Protein AF-A0A349D3E0-F1 (afdb_monomer_lite)

Structure (mmCIF, N/CA/C/O backbone):
data_AF-A0A349D3E0-F1
#
_entry.id   AF-A0A349D3E0-F1
#
loop_
_atom_site.group_PDB
_atom_site.id
_atom_site.type_symbol
_atom_site.label_atom_id
_atom_site.label_alt_id
_atom_site.label_comp_id
_atom_site.label_asym_id
_atom_site.label_entity_id
_atom_site.label_seq_id
_atom_site.pdbx_PDB_ins_code
_atom_site.Cartn_x
_atom_site.Cartn_y
_atom_site.Cartn_z
_atom_site.occupancy
_atom_site.B_iso_or_equiv
_atom_site.auth_seq_id
_atom_site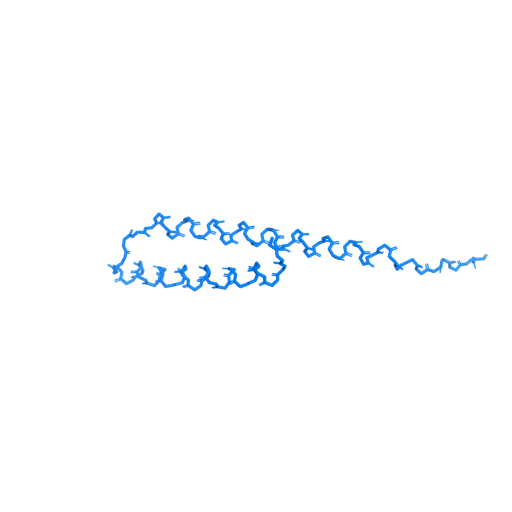.auth_comp_id
_atom_site.auth_asym_id
_atom_site.auth_atom_id
_atom_site.pdbx_PDB_model_num
ATOM 1 N N . MET A 1 1 ? 15.398 -0.323 -4.657 1.00 64.94 1 MET A N 1
ATOM 2 C CA . MET A 1 1 ? 14.327 -1.344 -4.656 1.00 64.94 1 MET A CA 1
ATOM 3 C C . MET A 1 1 ? 14.016 -1.767 -6.070 1.00 64.94 1 MET A C 1
ATOM 5 O O . MET A 1 1 ? 13.864 -0.900 -6.927 1.00 64.94 1 MET A O 1
ATOM 9 N N . GLN A 1 2 ? 13.942 -3.065 -6.320 1.00 86.19 2 GLN A N 1
ATOM 10 C CA . GLN A 1 2 ? 13.479 -3.586 -7.601 1.00 86.19 2 GLN A CA 1
ATOM 11 C C . GLN A 1 2 ? 11.940 -3.583 -7.637 1.00 86.19 2 GLN A C 1
ATOM 13 O O . GLN A 1 2 ? 11.294 -3.405 -6.604 1.00 86.19 2 GLN A O 1
ATOM 18 N N . ILE A 1 3 ? 11.336 -3.725 -8.822 1.00 87.12 3 ILE A N 1
ATOM 19 C CA . ILE A 1 3 ? 9.866 -3.768 -8.963 1.00 87.12 3 ILE A CA 1
ATOM 20 C C . ILE A 1 3 ? 9.236 -4.883 -8.097 1.00 87.12 3 ILE A C 1
ATOM 22 O O . ILE A 1 3 ? 8.279 -4.575 -7.386 1.00 87.12 3 ILE A O 1
ATOM 26 N N . PRO A 1 4 ? 9.784 -6.117 -8.044 1.00 91.06 4 PRO A N 1
ATOM 27 C CA . PRO A 1 4 ? 9.226 -7.182 -7.205 1.00 91.06 4 PRO A CA 1
ATOM 28 C C . PRO A 1 4 ? 9.233 -6.846 -5.708 1.00 91.06 4 PRO A C 1
ATOM 30 O O . PRO A 1 4 ? 8.282 -7.162 -4.992 1.00 91.06 4 PRO A O 1
ATOM 33 N N . ASP A 1 5 ? 10.274 -6.154 -5.235 1.00 91.19 5 ASP A N 1
ATOM 34 C CA . ASP A 1 5 ? 10.371 -5.733 -3.834 1.00 91.19 5 ASP A CA 1
ATOM 35 C C . ASP A 1 5 ? 9.276 -4.719 -3.487 1.00 91.19 5 ASP A C 1
ATOM 37 O O . ASP A 1 5 ? 8.636 -4.829 -2.443 1.00 91.19 5 ASP A O 1
ATOM 41 N N . LEU A 1 6 ? 9.024 -3.758 -4.387 1.00 90.50 6 LEU A N 1
ATOM 42 C CA . LEU A 1 6 ? 7.975 -2.748 -4.215 1.00 90.50 6 LEU A CA 1
ATOM 43 C C . LEU A 1 6 ? 6.582 -3.383 -4.190 1.00 90.50 6 LEU A C 1
ATOM 45 O O . LEU A 1 6 ? 5.725 -2.968 -3.412 1.00 90.50 6 LEU A O 1
ATOM 49 N N . GLU A 1 7 ? 6.345 -4.401 -5.017 1.00 92.81 7 GLU A N 1
ATOM 50 C CA . GLU A 1 7 ? 5.088 -5.153 -5.004 1.00 92.81 7 GLU A CA 1
ATOM 51 C C . GLU A 1 7 ? 4.898 -5.932 -3.702 1.00 92.81 7 GLU A C 1
ATOM 53 O O . GLU A 1 7 ? 3.793 -5.951 -3.148 1.00 92.81 7 GLU A O 1
ATOM 58 N N . LYS A 1 8 ? 5.968 -6.549 -3.189 1.00 94.81 8 LYS A N 1
ATOM 59 C CA . LYS A 1 8 ? 5.945 -7.253 -1.905 1.00 94.81 8 LYS A CA 1
ATOM 60 C C . LYS A 1 8 ? 5.656 -6.287 -0.754 1.00 94.81 8 LYS A C 1
ATOM 62 O O . LYS A 1 8 ? 4.719 -6.524 0.009 1.00 94.81 8 LYS A O 1
ATOM 67 N N . GLU A 1 9 ? 6.373 -5.166 -0.687 1.00 93.06 9 GLU A N 1
ATOM 68 C CA . GLU A 1 9 ? 6.156 -4.121 0.322 1.00 93.06 9 GLU A CA 1
ATOM 69 C C . GLU A 1 9 ? 4.722 -3.572 0.254 1.00 93.06 9 GLU A C 1
ATOM 71 O O . GLU A 1 9 ? 4.047 -3.423 1.275 1.00 93.06 9 GLU A O 1
ATOM 76 N N . LEU A 1 10 ? 4.200 -3.336 -0.955 1.00 94.31 10 LEU A N 1
ATOM 77 C CA . LEU A 1 10 ? 2.833 -2.862 -1.147 1.00 94.31 10 LEU A CA 1
ATOM 78 C C . LEU A 1 10 ? 1.801 -3.853 -0.591 1.00 94.31 10 LEU A C 1
ATOM 80 O O . LEU A 1 10 ? 0.826 -3.430 0.042 1.00 94.31 10 LEU A O 1
ATOM 84 N N . ARG A 1 11 ? 1.999 -5.161 -0.803 1.00 95.12 11 ARG A N 1
ATOM 85 C CA . ARG A 1 11 ? 1.118 -6.209 -0.258 1.00 95.12 11 ARG A CA 1
ATOM 86 C C . ARG A 1 11 ? 1.156 -6.221 1.267 1.00 95.12 11 ARG A C 1
ATOM 88 O O . ARG A 1 11 ? 0.097 -6.199 1.895 1.00 95.12 11 ARG A O 1
ATOM 95 N N . GLU A 1 12 ? 2.344 -6.192 1.859 1.00 95.12 12 GLU A N 1
ATOM 96 C CA . GLU A 1 12 ? 2.533 -6.198 3.314 1.00 95.12 12 GLU A CA 1
ATOM 97 C C . GLU A 1 12 ? 1.890 -4.972 3.982 1.00 95.12 12 GLU A C 1
ATOM 99 O O . GLU A 1 12 ? 1.095 -5.107 4.921 1.00 95.12 12 GLU A O 1
ATOM 104 N N . LEU A 1 13 ? 2.141 -3.775 3.443 1.00 93.81 13 LEU A N 1
ATOM 105 C CA . LEU A 1 13 ? 1.532 -2.535 3.927 1.00 93.81 13 LEU A CA 1
ATOM 106 C C . LEU A 1 13 ? 0.008 -2.558 3.789 1.00 93.81 13 LEU A C 1
ATOM 108 O O . LEU A 1 13 ? -0.704 -2.117 4.694 1.00 93.81 13 LEU A O 1
ATOM 112 N N . THR A 1 14 ? -0.512 -3.101 2.687 1.00 94.50 14 THR A N 1
ATOM 113 C CA . THR A 1 14 ? -1.959 -3.212 2.461 1.00 94.50 14 THR A CA 1
ATOM 114 C C . THR A 1 14 ? -2.607 -4.133 3.494 1.00 94.50 14 THR A C 1
ATOM 116 O O . THR A 1 14 ? -3.605 -3.749 4.105 1.00 94.50 14 THR A O 1
ATOM 119 N N . VAL A 1 15 ? -2.026 -5.308 3.756 1.00 96.00 15 VAL A N 1
ATOM 120 C CA . VAL A 1 15 ? -2.519 -6.236 4.788 1.00 96.00 15 VAL A CA 1
ATOM 121 C C . VAL A 1 15 ? -2.502 -5.576 6.168 1.00 96.00 15 VAL A C 1
ATOM 123 O O . VAL A 1 15 ? -3.491 -5.657 6.900 1.00 96.00 15 VAL A O 1
ATOM 126 N N . SER A 1 16 ? -1.421 -4.872 6.512 1.00 93.06 16 SER A N 1
ATOM 127 C CA . SER A 1 16 ? -1.309 -4.122 7.769 1.00 93.06 16 SER A CA 1
ATOM 128 C C . SER A 1 16 ? -2.420 -3.072 7.911 1.00 93.06 16 SER A C 1
ATOM 130 O O . SER A 1 16 ? -3.120 -3.026 8.923 1.00 93.06 16 SER A O 1
ATOM 132 N N . VAL A 1 17 ? -2.651 -2.270 6.868 1.00 94.06 17 VAL A N 1
ATOM 133 C CA . VAL A 1 17 ? -3.694 -1.233 6.852 1.00 94.06 17 VAL A CA 1
ATOM 134 C C . VAL A 1 17 ? -5.095 -1.826 6.960 1.00 94.06 17 VAL A C 1
ATOM 136 O O . VAL A 1 17 ? -5.937 -1.255 7.653 1.00 94.06 17 VAL A O 1
ATOM 139 N N . LEU A 1 18 ? -5.362 -2.965 6.318 1.00 93.69 18 LEU A N 1
ATOM 140 C CA . LEU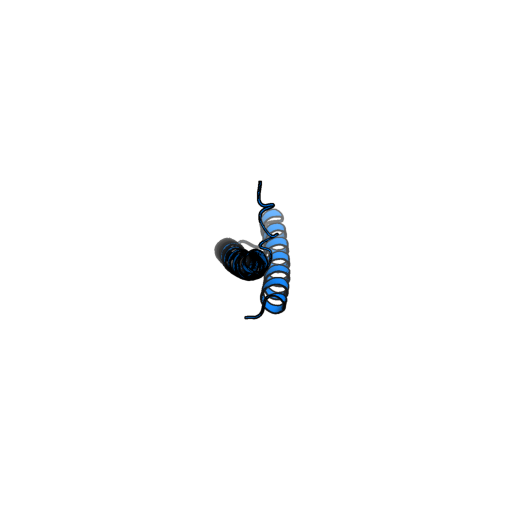 A 1 18 ? -6.656 -3.644 6.409 1.00 93.69 18 LEU A CA 1
ATOM 141 C C . LEU A 1 18 ? -6.920 -4.188 7.817 1.00 93.69 18 LEU A C 1
ATOM 143 O O . LEU A 1 18 ? -8.021 -3.990 8.334 1.00 93.69 18 LEU A O 1
ATOM 147 N N . LYS A 1 19 ? -5.912 -4.795 8.458 1.00 92.75 19 LYS A N 1
ATOM 148 C CA . LYS A 1 19 ? -6.004 -5.248 9.855 1.00 92.75 19 LYS A CA 1
ATOM 149 C C . LYS A 1 19 ? -6.305 -4.081 10.797 1.00 92.75 19 LYS A C 1
ATOM 151 O O . LYS A 1 19 ? -7.284 -4.146 11.536 1.00 92.75 19 LYS A O 1
ATOM 156 N N . MET A 1 20 ? -5.555 -2.983 10.688 1.00 91.75 20 MET A N 1
ATOM 157 C CA . MET A 1 20 ? -5.796 -1.783 11.501 1.00 91.75 20 MET A CA 1
ATOM 158 C C . MET A 1 20 ? -7.170 -1.165 11.221 1.00 91.75 20 MET A C 1
ATOM 160 O O . MET A 1 20 ? -7.879 -0.766 12.139 1.00 91.75 20 MET A O 1
ATOM 164 N N . ARG A 1 21 ? -7.612 -1.118 9.956 1.00 91.75 21 ARG A N 1
ATOM 165 C CA . ARG A 1 21 ? -8.952 -0.619 9.602 1.00 91.75 21 ARG A CA 1
ATOM 166 C C . ARG A 1 21 ? -10.046 -1.438 10.281 1.00 91.75 21 ARG A C 1
ATOM 168 O O . ARG A 1 21 ? -11.035 -0.864 10.733 1.00 91.75 21 ARG A O 1
ATOM 175 N N . LEU A 1 22 ? -9.882 -2.760 10.330 1.00 92.88 22 LEU A N 1
ATOM 176 C CA . LEU A 1 22 ? -10.807 -3.650 11.021 1.00 92.88 22 LEU A CA 1
ATOM 177 C C . LEU A 1 22 ? -10.765 -3.416 12.538 1.00 92.88 22 LEU A C 1
ATOM 179 O O . LEU A 1 22 ? -11.821 -3.256 13.143 1.00 92.88 22 LEU A O 1
ATOM 183 N N . GLY A 1 23 ? -9.572 -3.309 13.130 1.00 91.69 23 GLY A N 1
ATOM 184 C CA . GLY A 1 23 ? -9.381 -2.996 14.551 1.00 91.69 23 GLY A CA 1
ATOM 185 C C . GLY A 1 23 ? -10.043 -1.681 14.970 1.00 91.69 23 GLY A C 1
ATOM 186 O O . GLY A 1 23 ? -10.777 -1.649 15.959 1.00 91.69 23 GLY A O 1
ATOM 187 N N . ILE A 1 24 ? -9.880 -0.628 14.164 1.00 89.25 24 ILE A N 1
ATOM 188 C CA . ILE A 1 24 ? -10.518 0.681 14.366 1.00 89.25 24 ILE A CA 1
ATOM 189 C C . ILE A 1 24 ? -12.044 0.568 14.273 1.00 89.25 24 ILE A C 1
ATOM 191 O O . ILE A 1 24 ? -12.754 1.079 15.138 1.00 89.25 24 ILE A O 1
ATOM 195 N N . LYS A 1 25 ? -12.572 -0.128 13.253 1.00 89.56 25 LYS A N 1
ATOM 196 C CA . LYS A 1 25 ? -14.025 -0.338 13.100 1.00 89.56 25 LYS A CA 1
ATOM 197 C C . LYS A 1 25 ? -14.632 -1.093 14.281 1.00 89.56 25 LYS A C 1
ATOM 199 O O . LYS A 1 25 ? -15.718 -0.745 14.728 1.00 89.56 25 LYS A O 1
ATOM 204 N N . LEU A 1 26 ? -13.923 -2.099 14.786 1.00 93.44 26 LEU A N 1
ATOM 205 C CA . LEU A 1 26 ? -14.338 -2.895 15.941 1.00 93.44 26 LEU A CA 1
ATOM 206 C C . LEU A 1 26 ? -14.052 -2.201 17.283 1.00 93.44 26 LEU A C 1
ATOM 208 O O . LEU A 1 26 ? -14.265 -2.811 18.326 1.00 93.44 26 LEU A O 1
ATOM 212 N N . LYS A 1 27 ? -13.551 -0.954 17.273 1.00 87.81 27 LYS A N 1
ATOM 213 C CA . LYS A 1 27 ? -13.128 -0.189 18.460 1.00 87.81 27 LYS A CA 1
ATOM 214 C C . LYS A 1 27 ? -12.088 -0.913 19.335 1.00 87.81 27 LYS A C 1
ATOM 216 O O . LYS A 1 27 ? -11.910 -0.554 20.493 1.00 87.81 27 LYS A O 1
ATOM 221 N N . LYS A 1 28 ? -11.383 -1.906 18.780 1.00 84.94 28 LYS A N 1
ATOM 222 C CA . LYS A 1 28 ? -10.302 -2.645 19.454 1.00 84.94 28 LYS A CA 1
ATOM 223 C C . LYS A 1 28 ? -8.980 -1.882 19.426 1.00 84.94 28 LYS A C 1
ATOM 225 O O . LYS A 1 28 ? -8.129 -2.101 20.276 1.00 84.94 28 LYS A O 1
ATOM 230 N N . GLU A 1 29 ? -8.809 -0.993 18.451 1.00 76.56 29 GLU A N 1
ATOM 231 C CA . GLU A 1 29 ? -7.556 -0.286 18.204 1.00 76.56 29 GLU A CA 1
ATOM 232 C C . GLU A 1 29 ? -7.838 1.204 17.964 1.00 76.56 29 GLU A C 1
ATOM 234 O O . GLU A 1 29 ? -8.642 1.561 17.102 1.00 76.56 29 GLU A O 1
ATOM 239 N N . LYS A 1 30 ? -7.211 2.086 18.753 1.00 77.94 30 LYS A N 1
ATOM 240 C CA . LYS A 1 30 ? -7.430 3.547 18.697 1.00 77.94 30 LYS A CA 1
ATOM 241 C C . LYS A 1 30 ? -6.360 4.278 17.878 1.00 77.94 30 LYS A C 1
ATOM 243 O O . LYS A 1 30 ? -6.539 5.453 17.554 1.00 77.94 30 LYS A O 1
ATOM 248 N N . ASP A 1 31 ? -5.256 3.608 17.541 1.00 74.69 31 ASP A N 1
ATOM 249 C CA . ASP A 1 31 ? -4.110 4.230 16.874 1.00 74.69 31 ASP A CA 1
ATOM 250 C C . ASP A 1 31 ? -4.398 4.535 15.394 1.00 74.69 31 ASP A C 1
ATOM 252 O O . ASP A 1 31 ? -4.085 3.797 14.457 1.00 74.69 31 ASP A O 1
ATOM 256 N N . THR A 1 32 ? -5.028 5.687 15.188 1.00 81.56 32 THR A N 1
ATOM 257 C CA . THR A 1 32 ? -5.341 6.223 13.863 1.00 81.56 32 THR A CA 1
ATOM 258 C C . THR A 1 32 ? -4.138 6.894 13.199 1.00 81.56 32 THR A C 1
ATOM 260 O O . THR A 1 32 ? -4.152 7.076 11.978 1.00 81.56 32 THR A O 1
ATOM 263 N N . ALA A 1 33 ? -3.094 7.250 13.955 1.00 89.06 33 ALA A N 1
ATOM 264 C CA . ALA A 1 33 ? -1.905 7.907 13.421 1.00 89.06 33 ALA A CA 1
ATOM 265 C C . ALA A 1 33 ? -1.069 6.917 12.608 1.00 89.06 33 ALA A C 1
ATOM 267 O O . ALA A 1 33 ? -0.734 7.199 11.453 1.00 89.06 33 ALA A O 1
ATOM 268 N N . ARG A 1 34 ? -0.841 5.714 13.149 1.00 89.25 34 ARG A N 1
ATOM 269 C CA . ARG A 1 34 ? -0.145 4.634 12.439 1.00 89.25 34 ARG A CA 1
ATOM 270 C C . ARG A 1 34 ? -0.886 4.200 11.175 1.00 89.25 34 ARG A C 1
ATOM 272 O O . ARG A 1 34 ? -0.277 4.060 10.115 1.00 89.25 34 ARG A O 1
ATOM 279 N N . TYR A 1 35 ? -2.216 4.104 11.237 1.00 91.56 35 TYR A N 1
ATOM 280 C CA . TYR A 1 35 ? -3.056 3.855 10.060 1.00 91.56 35 TYR A CA 1
ATOM 281 C C . TYR A 1 35 ? -2.880 4.929 8.971 1.00 91.56 35 TYR A C 1
ATOM 283 O O . TYR A 1 35 ? -2.727 4.606 7.790 1.00 91.56 35 TYR A O 1
ATOM 291 N N . ARG A 1 36 ? -2.868 6.216 9.350 1.00 92.25 36 ARG A N 1
ATOM 292 C CA . ARG A 1 36 ? -2.647 7.332 8.412 1.00 92.25 36 ARG A CA 1
ATOM 293 C C . ARG A 1 36 ? -1.248 7.287 7.800 1.00 92.25 36 ARG A C 1
ATOM 295 O O . ARG A 1 36 ? -1.119 7.512 6.596 1.00 92.25 36 ARG A O 1
ATOM 302 N N . LEU A 1 37 ? -0.226 6.983 8.598 1.00 94.19 37 LEU A N 1
ATOM 303 C CA . LEU A 1 37 ? 1.155 6.865 8.134 1.00 94.19 37 LEU A CA 1
ATOM 304 C C . LEU A 1 37 ? 1.289 5.738 7.109 1.00 94.19 37 LEU A C 1
ATOM 306 O O . LEU A 1 37 ? 1.750 5.986 5.996 1.00 94.19 37 LEU A O 1
ATOM 310 N N . ASN A 1 38 ? 0.784 4.543 7.418 1.00 92.81 38 ASN A N 1
ATOM 311 C CA . ASN A 1 38 ? 0.861 3.407 6.499 1.00 92.81 38 ASN A CA 1
ATOM 312 C C . ASN A 1 38 ? 0.073 3.664 5.205 1.00 92.81 38 ASN A C 1
ATOM 314 O O . ASN A 1 38 ? 0.529 3.298 4.125 1.00 92.81 38 ASN A O 1
ATOM 318 N N . ARG A 1 39 ? -1.065 4.374 5.264 1.00 94.69 39 ARG A N 1
ATOM 319 C CA . ARG A 1 39 ? -1.776 4.811 4.049 1.00 94.69 39 ARG A CA 1
ATOM 320 C C . ARG A 1 39 ? -0.951 5.760 3.179 1.00 94.69 39 ARG A C 1
ATOM 322 O O . ARG A 1 39 ? -0.998 5.641 1.957 1.00 94.69 39 ARG A O 1
ATOM 329 N N . ARG A 1 40 ? -0.215 6.698 3.784 1.00 96.19 40 ARG A N 1
ATOM 330 C CA . ARG A 1 40 ? 0.694 7.592 3.045 1.00 96.19 40 ARG A CA 1
ATOM 331 C C . ARG A 1 40 ? 1.853 6.810 2.431 1.00 96.19 40 ARG A C 1
ATOM 333 O O . ARG A 1 40 ? 2.205 7.073 1.287 1.00 96.19 40 ARG A O 1
ATOM 340 N N . GLN A 1 41 ? 2.391 5.825 3.148 1.00 94.44 41 GLN A N 1
ATOM 341 C CA . GLN A 1 41 ? 3.447 4.960 2.626 1.00 94.44 41 GLN A CA 1
ATOM 342 C C . GLN A 1 41 ? 2.966 4.146 1.416 1.00 94.44 41 GLN A C 1
ATOM 344 O O . GLN A 1 41 ? 3.644 4.134 0.395 1.00 94.44 41 GLN A O 1
ATOM 349 N N . ILE A 1 42 ? 1.755 3.577 1.462 1.00 95.62 42 ILE A N 1
ATOM 350 C CA . ILE A 1 42 ? 1.138 2.902 0.303 1.00 95.62 42 ILE A CA 1
ATOM 351 C C . ILE A 1 42 ? 1.075 3.829 -0.916 1.00 95.62 42 ILE A C 1
ATOM 353 O O . ILE A 1 42 ? 1.387 3.402 -2.026 1.00 95.62 42 ILE A O 1
ATOM 357 N N . ALA A 1 43 ? 0.673 5.090 -0.728 1.00 95.50 43 ALA A N 1
ATOM 358 C CA . ALA A 1 43 ? 0.615 6.052 -1.826 1.00 95.50 43 ALA A CA 1
ATOM 359 C C . ALA A 1 43 ? 2.005 6.302 -2.432 1.00 95.50 43 ALA A C 1
ATOM 361 O O . ALA A 1 43 ? 2.144 6.251 -3.648 1.00 95.50 43 ALA A O 1
ATOM 362 N N . ARG A 1 44 ? 3.038 6.477 -1.596 1.00 95.75 44 ARG A N 1
ATOM 363 C CA . ARG A 1 44 ? 4.428 6.653 -2.051 1.00 95.75 44 ARG A CA 1
ATOM 364 C C . ARG A 1 44 ? 4.933 5.451 -2.846 1.00 95.75 44 ARG A C 1
ATOM 366 O O . ARG A 1 44 ? 5.451 5.627 -3.943 1.00 95.75 44 ARG A O 1
ATOM 373 N N . VAL A 1 45 ? 4.738 4.237 -2.328 1.00 94.00 45 VAL A N 1
ATOM 374 C CA . VAL A 1 45 ? 5.166 2.998 -3.002 1.00 94.00 45 VAL A CA 1
ATOM 375 C C . VAL A 1 45 ? 4.465 2.846 -4.354 1.00 94.00 45 VAL A C 1
ATOM 377 O O . VAL A 1 45 ? 5.109 2.506 -5.343 1.00 94.00 45 VAL A O 1
ATOM 380 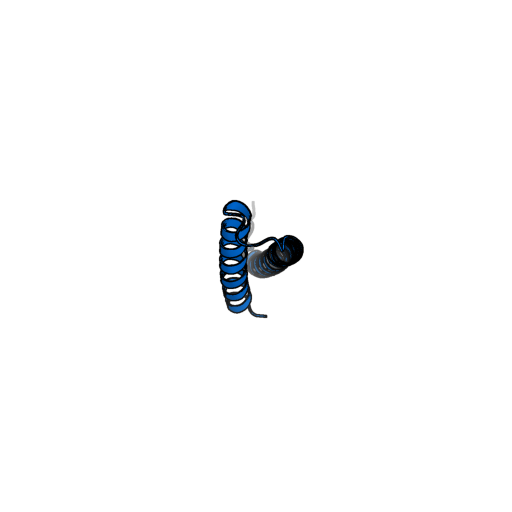N N . ARG A 1 46 ? 3.166 3.171 -4.434 1.00 94.25 46 ARG A N 1
ATOM 381 C CA . ARG A 1 46 ? 2.420 3.173 -5.704 1.00 94.25 46 ARG A CA 1
ATOM 382 C C . ARG A 1 46 ? 2.968 4.179 -6.709 1.00 94.25 46 ARG A C 1
ATOM 384 O O . ARG A 1 46 ? 3.083 3.830 -7.878 1.00 94.25 46 ARG A O 1
ATOM 391 N N . THR A 1 47 ? 3.311 5.389 -6.269 1.00 96.12 47 THR A N 1
ATOM 392 C CA . THR A 1 47 ? 3.921 6.404 -7.138 1.00 96.12 47 THR A CA 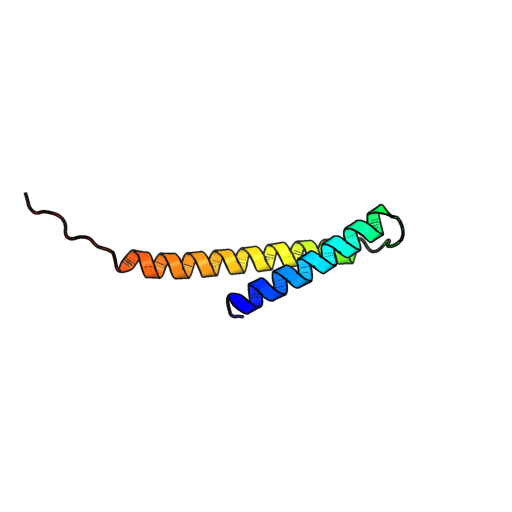1
ATOM 393 C C . THR A 1 47 ? 5.242 5.904 -7.713 1.00 96.12 47 THR A C 1
ATOM 395 O O . THR A 1 47 ? 5.403 5.896 -8.928 1.00 96.12 47 THR A O 1
ATOM 398 N N . ILE A 1 48 ? 6.136 5.387 -6.866 1.00 94.06 48 ILE A N 1
ATOM 399 C CA . ILE A 1 48 ? 7.443 4.864 -7.296 1.00 94.06 48 ILE A CA 1
ATOM 400 C C . ILE A 1 48 ? 7.271 3.700 -8.281 1.00 94.06 48 ILE A C 1
ATOM 402 O O . ILE A 1 48 ? 7.992 3.595 -9.272 1.00 94.06 48 ILE A O 1
ATOM 406 N N . LEU A 1 49 ? 6.314 2.807 -8.021 1.00 93.12 49 LEU A N 1
ATOM 407 C CA . LEU A 1 49 ? 6.029 1.677 -8.901 1.00 93.12 49 LEU A CA 1
ATOM 408 C C . LEU A 1 49 ? 5.522 2.158 -10.270 1.00 93.12 49 LEU A C 1
ATOM 410 O O . LEU A 1 49 ? 6.001 1.677 -11.296 1.00 93.12 49 LEU A O 1
ATOM 414 N N . ALA A 1 50 ? 4.621 3.143 -10.293 1.00 92.88 50 ALA A N 1
ATOM 415 C CA . ALA A 1 50 ? 4.113 3.736 -11.527 1.00 92.88 50 ALA A CA 1
ATOM 416 C C . ALA A 1 50 ? 5.213 4.456 -12.328 1.00 92.88 50 ALA A C 1
ATOM 418 O O . ALA A 1 50 ? 5.270 4.314 -13.548 1.00 92.88 50 ALA A O 1
ATOM 419 N N . GLU A 1 51 ? 6.111 5.184 -11.660 1.00 93.44 51 GLU A N 1
ATOM 420 C CA . GLU A 1 51 ? 7.267 5.834 -12.293 1.00 93.44 51 GLU A CA 1
ATOM 421 C C . GLU A 1 51 ? 8.180 4.806 -12.968 1.00 93.44 51 GLU A C 1
ATOM 423 O O . GLU A 1 51 ? 8.478 4.929 -14.155 1.00 93.44 51 GLU A O 1
ATOM 428 N N . LYS A 1 52 ? 8.520 3.718 -12.268 1.00 90.56 52 LYS A N 1
ATOM 429 C CA . LYS A 1 52 ? 9.363 2.644 -12.822 1.00 90.56 52 LYS A CA 1
ATOM 430 C C . LYS A 1 52 ? 8.717 1.897 -13.978 1.00 90.56 52 LYS A C 1
ATOM 432 O O . LYS A 1 52 ? 9.392 1.515 -14.933 1.00 90.56 52 LYS A O 1
ATOM 437 N N . GLN A 1 53 ? 7.407 1.677 -13.910 1.00 89.62 53 GLN A N 1
ATOM 438 C CA . GLN A 1 53 ? 6.655 1.103 -15.024 1.00 89.62 53 GLN A CA 1
ATOM 439 C C . GLN A 1 53 ? 6.622 2.056 -16.223 1.00 89.62 53 GLN A C 1
ATOM 441 O O . GLN A 1 53 ? 6.771 1.625 -17.362 1.00 89.62 53 GLN A O 1
ATOM 446 N N . ARG A 1 54 ? 6.477 3.363 -15.994 1.00 90.25 54 ARG A N 1
ATOM 447 C CA . ARG A 1 54 ? 6.519 4.362 -17.066 1.00 90.25 54 ARG A CA 1
ATOM 448 C C . ARG A 1 54 ? 7.895 4.429 -17.728 1.00 90.25 54 ARG A C 1
ATOM 450 O O . ARG A 1 54 ? 7.969 4.529 -18.951 1.00 90.25 54 ARG A O 1
ATOM 457 N N . GLU A 1 55 ? 8.969 4.354 -16.949 1.00 87.88 55 GLU A N 1
ATOM 458 C CA . GLU A 1 55 ? 10.341 4.302 -17.465 1.00 87.88 55 GLU A CA 1
ATOM 459 C C . GLU A 1 55 ? 10.566 3.073 -18.352 1.00 87.88 55 GLU A C 1
ATOM 461 O O . GLU A 1 55 ? 11.052 3.212 -19.475 1.00 87.88 55 GLU A O 1
ATOM 466 N N . SER A 1 56 ? 10.144 1.884 -17.909 1.00 84.06 56 SER A N 1
ATOM 467 C CA . SER A 1 56 ? 10.301 0.657 -18.702 1.00 84.06 56 SER A CA 1
ATOM 468 C C . SER A 1 56 ? 9.499 0.690 -20.010 1.00 84.06 56 SER A C 1
ATOM 470 O O . SER A 1 56 ? 9.991 0.251 -21.052 1.00 84.06 56 SER A O 1
ATOM 472 N N . LEU A 1 57 ? 8.301 1.282 -19.994 1.00 82.19 57 LEU A N 1
ATOM 473 C CA . LEU A 1 57 ? 7.485 1.493 -21.193 1.00 82.19 57 LEU A CA 1
ATOM 474 C C . LEU A 1 57 ? 8.095 2.534 -22.145 1.00 82.19 57 LEU A C 1
ATOM 476 O O . LEU A 1 57 ? 8.082 2.334 -23.358 1.00 82.19 57 LEU A O 1
ATOM 480 N N . SER A 1 58 ? 8.668 3.618 -21.613 1.00 78.31 58 SER A N 1
ATOM 481 C CA . SER A 1 58 ? 9.346 4.662 -22.397 1.00 78.31 58 SER A CA 1
ATOM 482 C C . SER A 1 58 ? 10.560 4.116 -23.153 1.00 78.31 58 SER A C 1
ATOM 484 O O . SER A 1 58 ? 10.751 4.418 -24.331 1.00 78.31 58 SER A O 1
ATOM 486 N N . VAL A 1 59 ? 11.351 3.247 -22.514 1.00 72.00 59 VAL A N 1
ATOM 487 C CA . VAL A 1 59 ? 12.475 2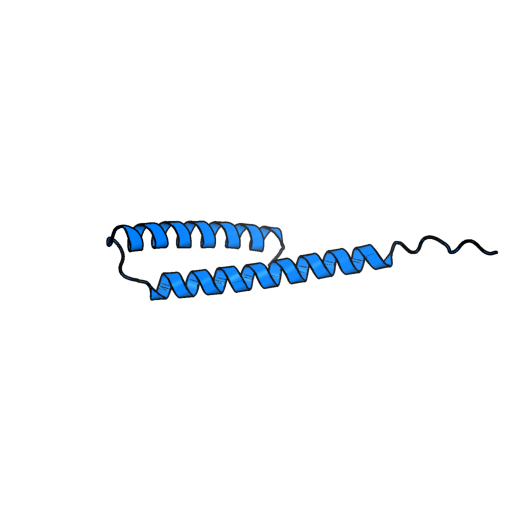.559 -23.169 1.00 72.00 59 VAL A CA 1
ATOM 488 C C . VAL A 1 59 ? 11.979 1.642 -24.291 1.00 72.00 59 VAL A C 1
ATOM 490 O O . VAL A 1 59 ? 12.557 1.634 -25.376 1.00 72.00 59 VAL A O 1
ATOM 493 N N . LYS A 1 60 ? 10.869 0.927 -24.075 1.00 67.94 60 LYS A N 1
ATOM 494 C CA . LYS A 1 60 ? 10.281 0.016 -25.069 1.00 67.94 60 LYS A CA 1
ATOM 495 C C . LYS A 1 60 ? 9.661 0.740 -26.274 1.00 67.94 60 LYS A C 1
ATOM 497 O O . LYS A 1 60 ? 9.647 0.190 -27.368 1.00 67.94 60 LYS A O 1
ATOM 502 N N . GLY A 1 61 ? 9.174 1.969 -26.102 1.00 61.78 61 GLY A N 1
ATOM 503 C CA . GLY A 1 61 ? 8.595 2.770 -27.188 1.00 61.78 61 GLY A CA 1
ATOM 504 C C . GLY A 1 61 ? 9.620 3.312 -28.193 1.00 61.78 61 GLY A C 1
ATOM 505 O O . GLY A 1 61 ? 9.277 3.541 -29.348 1.00 61.78 61 GLY A O 1
ATOM 506 N N . LYS A 1 62 ? 10.886 3.482 -27.791 1.00 59.72 62 LYS A N 1
ATOM 507 C CA . LYS A 1 62 ? 11.942 4.042 -28.657 1.00 59.72 62 LYS A CA 1
ATOM 508 C C . LYS A 1 62 ? 12.470 3.070 -29.715 1.00 59.72 62 LYS A C 1
ATOM 510 O O . LYS A 1 62 ? 13.121 3.508 -30.655 1.00 59.72 62 LYS A O 1
ATOM 515 N N . THR A 1 63 ? 12.208 1.772 -29.579 1.00 59.75 63 THR A N 1
ATOM 516 C CA . THR A 1 63 ? 12.682 0.744 -30.521 1.00 59.75 63 THR A CA 1
ATOM 517 C C . THR A 1 63 ? 11.675 0.414 -31.624 1.00 59.75 63 THR A C 1
ATOM 51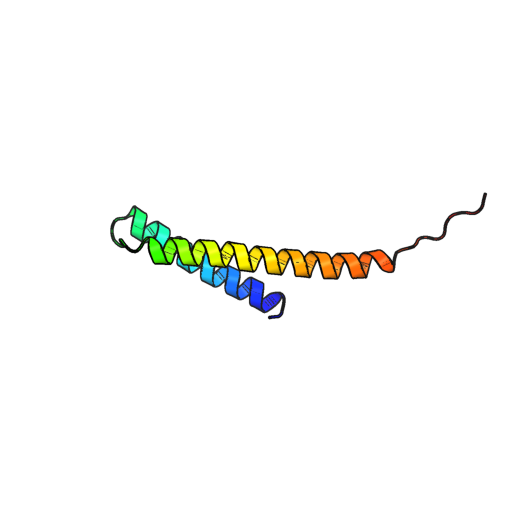9 O O . THR A 1 63 ? 12.007 -0.326 -32.544 1.00 59.75 63 THR A O 1
ATOM 522 N N . SER A 1 64 ? 10.457 0.962 -31.565 1.00 56.88 64 SER A N 1
ATOM 523 C CA . SER A 1 64 ? 9.366 0.653 -32.495 1.00 56.88 64 SER A CA 1
ATOM 524 C C . SER A 1 64 ? 9.115 1.791 -33.489 1.00 56.88 64 SER A C 1
ATOM 526 O O . SER A 1 64 ? 8.005 2.314 -33.583 1.00 56.88 64 SER A O 1
ATOM 528 N N . THR A 1 65 ? 10.130 2.184 -34.254 1.00 62.66 65 THR A N 1
ATOM 529 C CA . THR A 1 65 ? 9.919 3.023 -35.442 1.00 62.66 65 THR A CA 1
ATOM 530 C C . THR A 1 65 ? 9.646 2.097 -36.623 1.00 62.66 65 THR A C 1
ATOM 532 O O . THR A 1 65 ? 10.572 1.562 -37.228 1.00 62.66 65 THR A O 1
ATOM 535 N N . LEU A 1 66 ? 8.369 1.856 -36.938 1.00 68.44 66 LEU A N 1
ATOM 536 C CA . LEU A 1 66 ? 8.012 1.226 -38.212 1.00 68.44 66 LEU A CA 1
ATOM 537 C C . LEU A 1 66 ? 8.427 2.178 -39.351 1.00 68.44 66 LEU A C 1
ATOM 539 O O . LEU A 1 66 ? 8.164 3.381 -39.247 1.00 68.44 66 LEU A O 1
ATOM 543 N N . PRO A 1 67 ? 9.097 1.688 -40.410 1.00 65.38 67 PRO A N 1
ATOM 544 C CA . PRO A 1 67 ? 9.573 2.541 -41.490 1.00 65.38 67 PRO A CA 1
ATOM 545 C C . PRO A 1 67 ? 8.391 3.212 -42.196 1.00 65.38 67 PRO A C 1
ATOM 547 O O . PRO A 1 67 ? 7.406 2.566 -42.553 1.00 65.38 67 PRO A O 1
ATOM 550 N N . HIS A 1 68 ? 8.496 4.527 -42.381 1.00 67.12 68 HIS A N 1
ATOM 551 C CA . HIS A 1 68 ? 7.508 5.324 -43.098 1.00 67.12 68 HIS A CA 1
ATOM 552 C C . HIS A 1 68 ? 7.463 4.870 -44.570 1.00 67.12 68 HIS A C 1
ATOM 554 O O . HIS A 1 68 ? 8.516 4.869 -45.219 1.00 67.12 68 HIS A O 1
ATOM 560 N N . PRO A 1 69 ? 6.300 4.473 -45.119 1.00 70.81 69 PRO A N 1
ATOM 561 C CA . PRO A 1 69 ? 6.211 4.107 -46.526 1.00 70.81 69 PRO A CA 1
ATOM 562 C C . PRO A 1 69 ? 6.455 5.357 -47.381 1.00 70.81 69 PRO A C 1
ATOM 564 O O . PRO A 1 69 ? 5.750 6.358 -47.248 1.00 70.81 69 PRO A O 1
ATOM 567 N N . LYS A 1 70 ? 7.486 5.314 -48.234 1.00 65.62 70 LYS A N 1
ATOM 568 C CA . LYS A 1 70 ? 7.743 6.361 -49.231 1.00 65.62 70 LYS A CA 1
ATOM 569 C C . LYS A 1 70 ? 6.590 6.364 -50.242 1.00 65.62 70 LYS A C 1
ATOM 571 O O . LYS A 1 70 ? 6.276 5.308 -50.788 1.00 65.62 70 LYS A O 1
ATOM 576 N N . LYS A 1 71 ? 5.964 7.530 -50.429 1.00 63.84 71 LYS A N 1
ATOM 577 C CA . LYS A 1 71 ? 5.066 7.804 -51.559 1.00 63.84 71 LYS A CA 1
ATOM 578 C C . LYS A 1 71 ? 5.852 7.867 -52.861 1.00 63.84 71 LYS A C 1
ATOM 580 O O . LYS A 1 71 ? 7.016 8.326 -52.802 1.00 63.84 71 LYS A O 1
#

Sequence (71 aa):
MQIPDLEKELRELTVSVLKMRLGIKLKKEKDTARYRLNRRQIARVRTILAEKQRESLSVKGKTSTLPHPKK

Radius of gyration: 19.95 Å; chains: 1; bounding box: 29×15×71 Å

pLDDT: mean 85.66, std 11.46, range [56.88, 96.19]

Foldseek 3Di:
DDLVVLVVLLVVLVVVLVVVVVCVVVVNDDPVVVSVVSVVVNVVSVVVNVVVVVVVVVVVVVVDDDDDDDD

Secondary structure (DSSP, 8-state):
--HHHHHHHHHHHHHHHHHHHHHHHTTS---HHHHHHHHHHHHHHHHHHHHHHHHHHHHHHTT--PPPPP-